Protein AF-U7MQ58-F1 (afdb_monomer_lite)

Foldseek 3Di:
DVVVVVLVVQLVVLVVQLVVLVVVQVVLVPDPDRDCVSVVSNVVSVVSNVVSVVPVD

Sequence (57 aa):
MREDLAWQAIAGFVGFFTVLSGIQAVWNIFQDEPGVVPALLFAGMLVLSFLVWRTRP

Structure (mmCIF, N/CA/C/O backbone):
data_AF-U7MQ58-F1
#
_entry.id   AF-U7MQ58-F1
#
loop_
_atom_site.group_PDB
_atom_site.id
_atom_site.type_symbol
_atom_site.label_atom_id
_atom_site.label_alt_id
_atom_site.label_comp_id
_atom_site.label_asym_id
_atom_site.label_entity_id
_atom_site.label_seq_id
_atom_site.pdbx_PDB_ins_code
_atom_site.Cartn_x
_atom_site.Cartn_y
_atom_site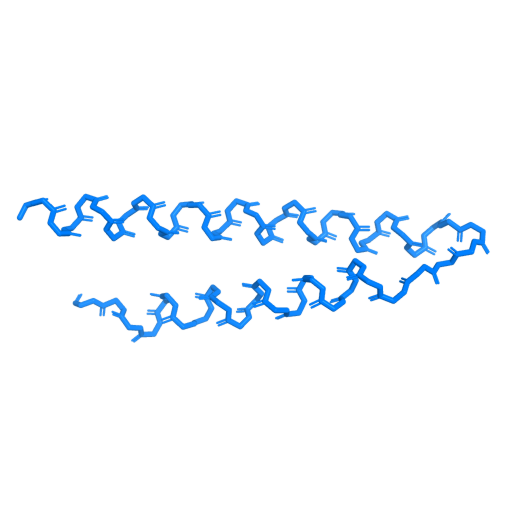.Cartn_z
_atom_site.occupancy
_atom_site.B_iso_or_equiv
_atom_site.auth_seq_id
_atom_site.auth_comp_id
_atom_site.auth_asym_id
_atom_site.auth_atom_id
_atom_site.pdbx_PDB_model_num
ATOM 1 N N . MET A 1 1 ? 16.246 3.328 -22.741 1.00 62.22 1 MET A N 1
ATOM 2 C CA . MET A 1 1 ? 16.297 4.617 -22.005 1.00 62.22 1 MET A CA 1
ATOM 3 C C . MET A 1 1 ? 14.908 5.195 -21.718 1.00 62.22 1 MET A C 1
ATOM 5 O O . MET A 1 1 ? 14.655 5.520 -20.571 1.00 62.22 1 MET A O 1
ATOM 9 N N . ARG A 1 2 ? 13.990 5.301 -22.698 1.00 73.56 2 ARG A N 1
ATOM 10 C CA . ARG A 1 2 ? 12.625 5.835 -22.462 1.00 73.56 2 ARG A CA 1
ATOM 11 C C . ARG A 1 2 ? 11.722 4.883 -21.666 1.00 73.56 2 ARG A C 1
ATOM 13 O O . ARG A 1 2 ? 11.010 5.332 -20.779 1.00 73.56 2 ARG A O 1
ATOM 20 N N . GLU A 1 3 ? 11.786 3.586 -21.964 1.00 76.19 3 GLU A N 1
ATOM 21 C CA . GLU A 1 3 ? 11.002 2.555 -21.262 1.00 76.19 3 GLU A CA 1
ATOM 22 C C . GLU A 1 3 ? 11.396 2.426 -19.790 1.00 76.19 3 GLU A C 1
ATOM 24 O O . GLU A 1 3 ? 10.529 2.319 -18.935 1.00 76.19 3 GLU A O 1
ATOM 29 N N . ASP A 1 4 ? 12.687 2.535 -19.483 1.00 83.62 4 ASP A N 1
ATOM 30 C CA . ASP A 1 4 ? 13.201 2.521 -18.109 1.00 83.62 4 ASP A CA 1
ATOM 31 C C . ASP A 1 4 ? 12.704 3.738 -17.307 1.00 83.62 4 ASP A C 1
ATOM 33 O O . ASP A 1 4 ? 12.239 3.615 -16.177 1.00 83.62 4 ASP A O 1
ATOM 37 N N . LEU A 1 5 ? 12.682 4.919 -17.936 1.00 86.00 5 LEU A N 1
ATOM 38 C CA . LEU A 1 5 ? 12.142 6.129 -17.316 1.00 86.00 5 LEU A CA 1
ATOM 39 C C . LEU A 1 5 ? 10.627 6.020 -17.069 1.00 86.00 5 LEU A C 1
ATOM 41 O O . LEU A 1 5 ? 10.145 6.400 -16.003 1.00 86.00 5 LEU A O 1
ATOM 45 N N . ALA A 1 6 ? 9.881 5.465 -18.030 1.00 88.31 6 ALA A N 1
ATOM 46 C CA . ALA A 1 6 ? 8.453 5.196 -17.871 1.00 88.31 6 ALA A CA 1
ATOM 47 C C . ALA A 1 6 ? 8.199 4.172 -16.756 1.00 88.31 6 ALA A C 1
ATOM 49 O O . ALA A 1 6 ? 7.298 4.354 -15.939 1.00 88.31 6 ALA A O 1
ATOM 50 N N . TRP A 1 7 ? 9.029 3.134 -16.674 1.00 88.06 7 TRP A N 1
ATOM 51 C CA . TRP A 1 7 ? 8.944 2.117 -15.638 1.00 88.06 7 TRP A CA 1
ATOM 52 C C . TRP A 1 7 ? 9.209 2.678 -14.240 1.00 88.06 7 TRP A C 1
ATOM 54 O O . TRP A 1 7 ? 8.440 2.430 -13.312 1.00 88.06 7 TRP A O 1
ATOM 64 N N . GLN A 1 8 ? 10.255 3.492 -14.089 1.00 89.31 8 GLN A N 1
ATOM 65 C CA . GLN A 1 8 ? 10.560 4.184 -12.836 1.00 89.31 8 GLN A CA 1
ATOM 66 C C . GLN A 1 8 ? 9.430 5.132 -12.420 1.00 89.31 8 GLN A C 1
ATOM 68 O O . GLN A 1 8 ? 9.073 5.171 -11.243 1.00 89.31 8 GLN A O 1
ATOM 73 N N . ALA A 1 9 ? 8.821 5.844 -13.372 1.00 92.69 9 ALA A N 1
ATOM 74 C CA . ALA A 1 9 ? 7.668 6.698 -13.101 1.00 92.69 9 ALA A CA 1
ATOM 75 C C . ALA A 1 9 ? 6.442 5.891 -12.639 1.00 92.69 9 ALA A C 1
ATOM 77 O O . ALA A 1 9 ? 5.806 6.271 -11.657 1.00 92.69 9 ALA A O 1
ATOM 78 N N . ILE A 1 10 ? 6.137 4.759 -13.287 1.00 92.44 10 ILE A N 1
ATOM 79 C CA . ILE A 1 10 ? 5.042 3.860 -12.884 1.00 92.44 10 ILE A CA 1
ATOM 80 C C . ILE A 1 10 ? 5.299 3.303 -11.482 1.00 92.44 10 ILE A C 1
ATOM 82 O O . ILE A 1 10 ? 4.409 3.347 -10.636 1.00 92.44 10 ILE A O 1
ATOM 86 N N . ALA A 1 11 ? 6.514 2.830 -11.205 1.00 91.62 11 ALA A N 1
ATOM 87 C CA . ALA A 1 11 ? 6.880 2.316 -9.889 1.00 91.62 11 ALA A CA 1
ATOM 88 C C . ALA A 1 11 ? 6.779 3.389 -8.796 1.00 91.62 11 ALA A C 1
ATOM 90 O O . ALA A 1 11 ? 6.224 3.125 -7.730 1.00 91.62 11 ALA A O 1
ATOM 91 N N . GLY A 1 12 ? 7.248 4.608 -9.075 1.00 93.31 12 GLY A N 1
ATOM 92 C CA . GLY A 1 12 ? 7.108 5.745 -8.167 1.00 93.31 12 GLY A CA 1
ATOM 93 C C . GLY A 1 12 ? 5.646 6.114 -7.912 1.00 93.31 12 GLY A C 1
ATOM 94 O O . GLY A 1 12 ? 5.248 6.287 -6.762 1.00 93.31 12 GLY A O 1
ATOM 95 N N . PHE A 1 13 ? 4.830 6.173 -8.967 1.00 94.94 13 PHE A N 1
ATOM 96 C CA . PHE A 1 13 ? 3.401 6.467 -8.873 1.00 94.94 13 PHE A CA 1
ATOM 97 C C . PHE A 1 13 ? 2.659 5.411 -8.047 1.00 94.94 13 PHE A C 1
ATOM 99 O O . PHE A 1 13 ? 2.003 5.744 -7.061 1.00 94.94 13 PHE A O 1
ATOM 106 N N . VAL A 1 14 ? 2.799 4.132 -8.404 1.00 94.69 14 VAL A N 1
ATOM 107 C CA . VAL A 1 14 ? 2.125 3.025 -7.712 1.00 94.69 14 VAL A CA 1
ATOM 108 C C . VAL A 1 14 ? 2.572 2.957 -6.251 1.00 94.69 14 VAL A C 1
ATOM 110 O O . VAL A 1 14 ? 1.726 2.843 -5.365 1.00 94.69 14 VAL A O 1
ATOM 113 N N . GLY A 1 15 ? 3.868 3.116 -5.970 1.00 94.25 15 GLY A N 1
ATOM 114 C CA . GLY A 1 15 ? 4.384 3.157 -4.602 1.00 94.25 15 GLY A CA 1
ATOM 115 C C . GLY A 1 15 ? 3.801 4.313 -3.784 1.00 94.25 15 GLY A C 1
ATOM 116 O O . GLY A 1 15 ? 3.310 4.101 -2.676 1.00 94.25 15 GLY A O 1
ATOM 117 N N . PHE A 1 16 ? 3.777 5.526 -4.342 1.00 95.94 16 PHE A N 1
ATOM 118 C CA . PHE A 1 16 ? 3.219 6.701 -3.671 1.00 95.94 16 PHE A CA 1
ATOM 119 C C . PHE A 1 16 ? 1.728 6.531 -3.340 1.00 95.94 16 PHE A C 1
ATOM 121 O O . PHE A 1 16 ? 1.315 6.734 -2.197 1.00 95.94 16 PHE A O 1
ATOM 128 N N . PHE A 1 17 ? 0.921 6.087 -4.307 1.00 95.56 17 PHE A N 1
ATOM 129 C CA . PHE A 1 17 ? -0.509 5.848 -4.091 1.00 95.56 17 PHE A CA 1
ATOM 130 C C . PHE A 1 17 ? -0.785 4.664 -3.156 1.00 95.56 17 PHE A C 1
ATOM 132 O O . PHE A 1 17 ? -1.776 4.676 -2.424 1.00 95.56 17 PHE A O 1
ATOM 139 N N . THR A 1 18 ? 0.107 3.674 -3.103 1.00 95.75 18 THR A N 1
ATOM 140 C CA . THR A 1 18 ? 0.042 2.593 -2.108 1.00 95.75 18 THR A CA 1
ATOM 141 C C . THR A 1 18 ? 0.213 3.136 -0.695 1.00 95.75 18 THR A C 1
ATOM 143 O O . THR A 1 18 ? -0.569 2.799 0.189 1.00 95.75 18 THR A O 1
ATOM 146 N N . VAL A 1 19 ? 1.170 4.040 -0.475 1.00 96.25 19 VAL A N 1
ATOM 147 C CA . VAL A 1 19 ? 1.345 4.684 0.834 1.00 96.25 19 VAL A CA 1
ATOM 148 C C . VAL A 1 19 ? 0.137 5.553 1.185 1.00 96.25 19 VAL A C 1
ATOM 150 O O . VAL A 1 19 ? -0.397 5.425 2.285 1.00 96.25 19 VAL A O 1
ATOM 153 N N . LEU A 1 20 ? -0.343 6.390 0.257 1.00 96.06 20 LEU A N 1
ATOM 154 C CA . LEU A 1 20 ? -1.517 7.236 0.502 1.00 96.06 20 LEU A CA 1
ATOM 155 C C . LEU A 1 20 ? -2.773 6.420 0.819 1.00 96.06 20 LEU A C 1
ATOM 157 O O . LEU A 1 20 ? -3.499 6.750 1.754 1.00 96.06 20 LEU A O 1
ATOM 161 N N . SER A 1 21 ? -3.028 5.347 0.069 1.00 94.50 21 SER A N 1
ATOM 162 C CA . SER A 1 21 ? -4.160 4.456 0.344 1.00 94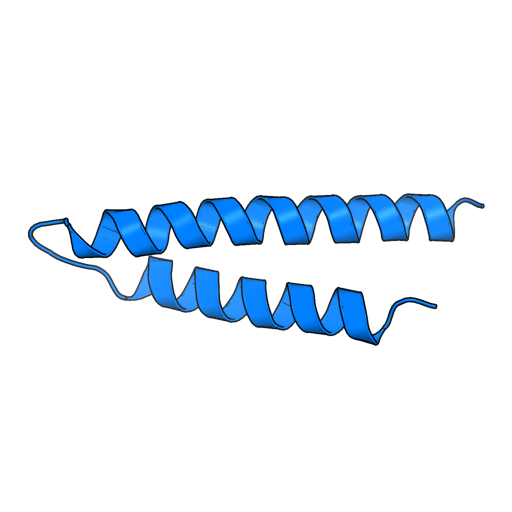.50 21 SER A CA 1
ATOM 163 C C . SER A 1 21 ? -3.997 3.716 1.671 1.00 94.50 21 SER A C 1
ATOM 165 O O . SER A 1 21 ? -4.984 3.552 2.379 1.00 94.50 21 SER A O 1
ATOM 167 N N . GLY A 1 22 ? -2.771 3.358 2.065 1.00 94.69 22 GLY A N 1
ATOM 168 C CA . GLY A 1 22 ? -2.480 2.806 3.388 1.00 94.69 22 GLY A CA 1
ATOM 169 C C . GLY A 1 22 ? -2.803 3.789 4.512 1.00 94.69 22 GLY A C 1
ATOM 170 O O . GLY A 1 22 ? -3.487 3.424 5.464 1.00 94.69 22 GLY A O 1
ATOM 171 N N . ILE A 1 23 ? -2.395 5.055 4.375 1.00 96.12 23 ILE A N 1
ATOM 172 C CA . ILE A 1 23 ? -2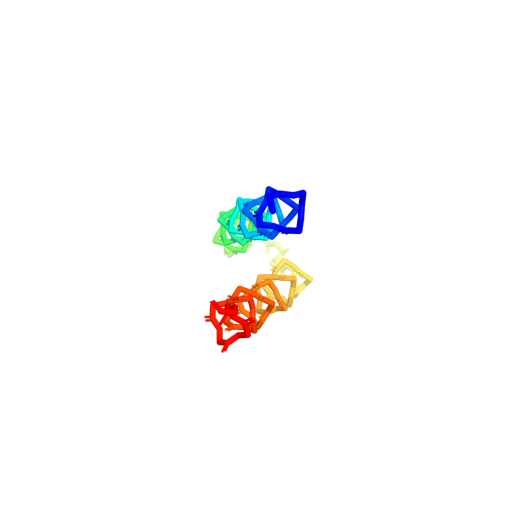.748 6.120 5.328 1.00 96.12 23 ILE A CA 1
ATOM 173 C C . ILE A 1 23 ? -4.268 6.275 5.416 1.00 96.12 23 ILE A C 1
ATOM 175 O O . ILE A 1 23 ? -4.808 6.303 6.517 1.00 96.12 23 ILE A O 1
ATOM 179 N N . GLN A 1 24 ? -4.965 6.319 4.278 1.00 93.62 24 GLN A N 1
ATOM 180 C CA . GLN A 1 24 ? -6.427 6.427 4.242 1.00 93.62 24 GLN A CA 1
ATOM 181 C C . GLN A 1 24 ? -7.113 5.215 4.882 1.00 93.62 24 GLN A C 1
ATOM 183 O O . GLN A 1 24 ? -8.083 5.378 5.615 1.00 93.62 24 GLN A O 1
ATOM 188 N N . ALA A 1 25 ? -6.611 4.001 4.645 1.00 93.56 25 ALA A N 1
ATOM 189 C CA . ALA A 1 25 ? -7.141 2.786 5.253 1.00 93.56 25 ALA A CA 1
ATOM 190 C C . ALA A 1 25 ? -6.952 2.789 6.775 1.00 93.56 25 ALA A C 1
ATOM 192 O O . ALA A 1 25 ? -7.892 2.482 7.503 1.00 93.56 25 ALA A O 1
ATOM 193 N N . VAL A 1 26 ? -5.771 3.194 7.254 1.00 95.06 26 VAL A N 1
ATOM 194 C CA . VAL A 1 26 ? -5.487 3.341 8.687 1.00 95.06 26 VAL A CA 1
ATOM 195 C C . VAL A 1 26 ? -6.372 4.423 9.302 1.00 95.06 26 VAL A C 1
ATOM 197 O O . VAL A 1 26 ? -6.996 4.184 10.328 1.00 95.06 26 VAL A O 1
ATOM 200 N N . TRP A 1 27 ? -6.487 5.585 8.659 1.00 93.69 27 TRP A N 1
ATOM 201 C CA . TRP A 1 27 ? -7.333 6.685 9.122 1.00 93.69 27 TRP A CA 1
ATOM 202 C C . TRP A 1 27 ? -8.812 6.292 9.204 1.00 93.69 27 TRP A C 1
ATOM 204 O O . TRP A 1 27 ? -9.493 6.622 10.172 1.00 93.69 27 TRP A O 1
ATOM 214 N N . ASN A 1 28 ? -9.299 5.542 8.213 1.00 93.12 28 ASN A N 1
ATOM 215 C CA . ASN A 1 28 ? -10.674 5.059 8.143 1.00 93.12 28 ASN A CA 1
ATOM 216 C C . ASN A 1 28 ? -11.045 4.126 9.308 1.00 93.12 28 ASN A C 1
ATOM 218 O O . ASN A 1 28 ? -12.197 4.121 9.718 1.00 93.12 28 ASN A O 1
ATOM 222 N N . ILE A 1 29 ? -10.091 3.376 9.874 1.00 91.50 29 ILE A N 1
ATOM 223 C CA . ILE A 1 29 ? -10.333 2.520 11.053 1.00 91.50 29 ILE A CA 1
ATOM 224 C C . ILE A 1 29 ? -10.699 3.353 12.292 1.00 91.50 29 ILE A C 1
ATOM 226 O O . ILE A 1 29 ? -11.411 2.867 13.164 1.00 91.50 29 ILE A O 1
ATOM 230 N N . PHE A 1 30 ? -10.236 4.602 12.365 1.00 94.12 30 PHE A N 1
ATOM 231 C CA . PHE A 1 30 ? -10.519 5.511 13.478 1.00 94.12 30 PHE A CA 1
ATOM 232 C C . PHE A 1 30 ? -11.766 6.381 13.259 1.00 94.12 30 PHE A C 1
ATOM 234 O O . PHE A 1 30 ? -12.024 7.268 14.069 1.00 94.12 30 PHE A O 1
ATOM 241 N N . GLN A 1 31 ? -12.507 6.184 12.165 1.00 88.56 31 GLN A N 1
ATOM 242 C CA . GLN A 1 31 ? -13.771 6.886 11.927 1.00 88.56 31 GLN A CA 1
ATOM 243 C C . GLN A 1 31 ? -14.928 6.161 12.616 1.00 88.56 31 GLN A C 1
ATOM 245 O O . GLN A 1 31 ? -14.902 4.939 12.748 1.00 88.56 31 GLN A O 1
ATOM 250 N N . ASP A 1 32 ? -15.960 6.913 13.002 1.00 85.88 32 ASP A N 1
ATOM 251 C CA . ASP A 1 32 ? -17.151 6.362 13.664 1.00 85.88 32 ASP A CA 1
ATOM 252 C C . ASP A 1 32 ? -17.899 5.346 12.778 1.00 85.88 32 ASP A C 1
ATOM 254 O O . ASP A 1 32 ? -18.444 4.360 13.273 1.00 85.88 32 ASP A O 1
ATOM 258 N N . GLU A 1 33 ? -17.863 5.541 11.455 1.00 87.00 33 GLU A N 1
ATOM 259 C CA . GLU A 1 33 ? -18.415 4.623 10.453 1.00 87.00 33 GLU A CA 1
ATOM 260 C C . GLU A 1 33 ? -17.321 4.195 9.456 1.00 87.00 33 GLU A C 1
ATOM 262 O O . GLU A 1 33 ? -17.144 4.822 8.405 1.00 87.00 33 GLU A O 1
ATOM 267 N N . PRO A 1 34 ? -16.547 3.137 9.760 1.00 84.56 34 PRO A N 1
ATOM 268 C CA . PRO A 1 34 ? -15.459 2.700 8.896 1.00 84.56 34 PRO A CA 1
ATOM 269 C C . PRO A 1 34 ? -15.996 2.096 7.591 1.00 84.56 34 PRO A C 1
ATOM 271 O O . PRO A 1 34 ? -16.692 1.079 7.580 1.00 84.56 34 PRO A O 1
ATOM 274 N N . GLY A 1 35 ? -15.615 2.687 6.458 1.00 90.75 35 GLY A N 1
ATOM 275 C CA . GLY A 1 35 ? -15.945 2.170 5.131 1.00 90.75 35 GLY A CA 1
ATOM 276 C C . GLY A 1 35 ? -15.007 1.045 4.679 1.00 90.75 35 GLY A C 1
ATOM 277 O O . GLY A 1 35 ? -13.841 0.992 5.060 1.00 90.75 35 GLY A O 1
ATOM 278 N N . VAL A 1 36 ? -15.474 0.157 3.798 1.00 91.44 36 VAL A N 1
ATOM 279 C CA . VAL A 1 36 ? -14.641 -0.940 3.248 1.00 91.44 36 VAL A CA 1
ATOM 280 C C . VAL A 1 36 ? -13.785 -0.474 2.056 1.00 91.44 36 VAL A C 1
ATOM 282 O O . VAL A 1 36 ? -12.747 -1.057 1.743 1.00 91.44 36 VAL A O 1
ATOM 285 N N . VAL A 1 37 ? -14.192 0.615 1.397 1.00 91.19 37 VAL A N 1
ATOM 286 C CA . VAL A 1 37 ? -13.561 1.133 0.171 1.00 91.19 37 VAL A CA 1
ATOM 287 C C . VAL A 1 37 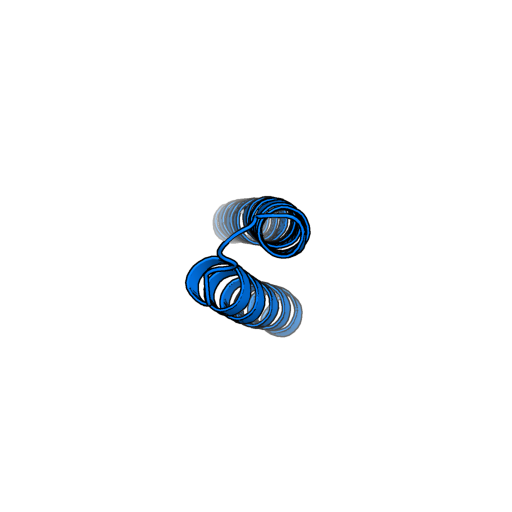? -12.071 1.468 0.349 1.00 91.19 37 VAL A C 1
ATOM 289 O O . VAL A 1 37 ? -11.283 1.027 -0.490 1.00 91.19 37 VAL A O 1
ATOM 292 N N . PRO A 1 38 ? -11.631 2.175 1.411 1.00 90.94 38 PRO A N 1
ATOM 293 C CA . PRO A 1 38 ? -10.216 2.510 1.586 1.00 90.94 38 PRO A CA 1
ATOM 294 C C . PRO A 1 38 ? -9.337 1.266 1.747 1.00 90.94 38 PRO A C 1
ATOM 296 O O . PRO A 1 38 ? -8.247 1.199 1.182 1.00 90.94 38 PRO A O 1
ATOM 299 N N . ALA A 1 39 ? -9.839 0.252 2.457 1.00 91.38 39 AL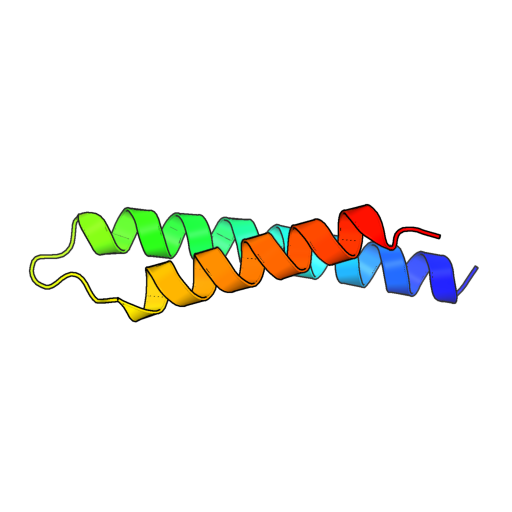A A N 1
ATOM 300 C CA . ALA A 1 39 ? -9.139 -1.013 2.653 1.00 91.38 39 ALA A CA 1
ATOM 301 C C . ALA A 1 39 ? -9.013 -1.810 1.344 1.00 91.38 39 ALA A C 1
ATOM 303 O O . ALA A 1 39 ? -7.940 -2.333 1.046 1.00 91.38 39 ALA A O 1
ATOM 304 N N . LEU A 1 40 ? -10.074 -1.860 0.528 1.00 94.25 40 LEU A N 1
ATOM 305 C CA . LEU A 1 40 ? -10.035 -2.507 -0.790 1.00 94.25 40 LEU A CA 1
ATOM 306 C C . LEU A 1 40 ? -9.088 -1.789 -1.753 1.00 94.25 40 LEU A C 1
ATOM 308 O O . LEU A 1 40 ? -8.333 -2.444 -2.472 1.00 94.25 40 LEU A O 1
ATOM 312 N N . LEU A 1 41 ? -9.093 -0.453 -1.747 1.00 93.75 41 LEU A N 1
ATOM 313 C CA . LEU A 1 41 ? -8.173 0.341 -2.556 1.00 93.75 41 LEU A CA 1
ATOM 314 C C . LEU A 1 41 ? -6.719 0.069 -2.155 1.00 93.75 41 LEU A C 1
ATOM 316 O O . LEU A 1 41 ? -5.881 -0.160 -3.025 1.00 93.75 41 LEU A O 1
ATOM 320 N N . PHE A 1 42 ? -6.430 0.034 -0.852 1.00 94.62 42 PHE A N 1
ATOM 321 C CA . PHE A 1 42 ? -5.098 -0.290 -0.350 1.00 94.62 42 PHE A CA 1
ATOM 322 C C . PHE A 1 42 ? -4.666 -1.710 -0.736 1.00 94.62 42 PHE A C 1
ATOM 324 O O . PHE A 1 42 ? -3.563 -1.896 -1.250 1.00 94.62 42 PHE A O 1
ATOM 331 N N . ALA A 1 43 ? -5.546 -2.704 -0.586 1.00 93.81 43 ALA A N 1
ATOM 332 C CA . ALA A 1 43 ? -5.272 -4.074 -1.015 1.00 93.81 43 ALA A CA 1
ATOM 333 C C . ALA A 1 43 ? -4.963 -4.153 -2.522 1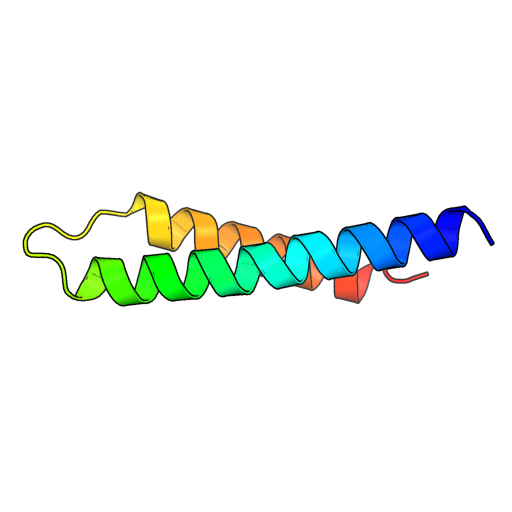.00 93.81 43 ALA A C 1
ATOM 335 O O . ALA A 1 43 ? -3.990 -4.792 -2.922 1.00 93.81 43 ALA A O 1
ATOM 336 N N . GLY A 1 44 ? -5.734 -3.453 -3.361 1.00 95.31 44 GLY A N 1
ATOM 337 C CA . GLY A 1 44 ? -5.475 -3.366 -4.800 1.00 95.31 44 GLY A CA 1
ATOM 338 C C . GLY A 1 44 ? -4.129 -2.709 -5.123 1.00 95.31 44 GLY A C 1
ATOM 339 O O . GLY A 1 44 ? -3.376 -3.214 -5.954 1.00 95.31 44 GLY A O 1
ATOM 340 N N . MET A 1 45 ? -3.784 -1.626 -4.425 1.00 95.56 45 MET A N 1
ATOM 341 C CA . MET A 1 45 ? -2.501 -0.937 -4.586 1.00 95.56 45 MET A CA 1
ATOM 342 C C . MET A 1 45 ? -1.306 -1.799 -4.159 1.00 95.56 45 MET A C 1
ATOM 344 O O . MET A 1 45 ? -0.270 -1.777 -4.824 1.00 95.56 45 MET A O 1
ATOM 348 N N . LEU A 1 46 ? -1.451 -2.629 -3.121 1.00 95.44 46 LEU A N 1
ATOM 349 C CA . LEU A 1 46 ? -0.436 -3.616 -2.740 1.00 95.44 46 LEU A CA 1
ATOM 350 C C . LEU A 1 46 ? -0.220 -4.670 -3.832 1.00 95.44 46 LEU A C 1
ATOM 352 O O . LEU A 1 46 ? 0.926 -4.992 -4.146 1.00 95.44 46 LEU A O 1
ATOM 356 N N . VAL A 1 47 ? -1.294 -5.172 -4.452 1.00 96.06 47 VAL A N 1
ATOM 357 C CA . VAL A 1 47 ? -1.190 -6.117 -5.579 1.00 96.06 47 VAL A CA 1
ATOM 358 C C . VAL A 1 47 ? -0.494 -5.463 -6.772 1.00 96.06 47 VAL A C 1
ATOM 360 O O . VAL A 1 47 ? 0.401 -6.067 -7.361 1.00 96.06 47 VAL A O 1
ATOM 363 N N . LEU A 1 48 ? -0.849 -4.220 -7.108 1.00 92.94 48 LEU A N 1
ATOM 364 C CA . LEU A 1 48 ? -0.188 -3.471 -8.180 1.00 92.94 48 LEU A CA 1
ATOM 365 C C . LEU A 1 48 ? 1.291 -3.225 -7.872 1.00 92.94 48 LEU A C 1
ATOM 367 O O . LEU A 1 48 ? 2.134 -3.445 -8.737 1.00 92.94 48 LEU A O 1
ATOM 371 N N . SER A 1 49 ? 1.623 -2.841 -6.639 1.00 92.88 49 SER A N 1
ATOM 372 C CA . SER A 1 49 ? 3.009 -2.681 -6.190 1.00 92.88 49 SER A CA 1
ATOM 373 C C . SER A 1 49 ? 3.798 -3.982 -6.318 1.00 92.88 49 SER A C 1
ATOM 375 O O . SER A 1 49 ? 4.925 -3.978 -6.810 1.00 92.88 49 SER A O 1
ATOM 377 N N . PHE A 1 50 ? 3.199 -5.108 -5.923 1.00 94.00 50 PHE A N 1
ATOM 378 C CA . PHE A 1 50 ? 3.815 -6.423 -6.059 1.00 94.00 50 PHE A CA 1
ATOM 379 C C . PHE A 1 50 ? 4.042 -6.803 -7.525 1.00 94.00 50 PHE A C 1
ATOM 381 O O . PHE A 1 50 ? 5.122 -7.277 -7.870 1.00 94.00 50 PHE A O 1
ATOM 388 N N . LEU A 1 51 ? 3.057 -6.564 -8.396 1.00 92.75 51 LEU A N 1
ATOM 389 C CA . LEU A 1 51 ? 3.185 -6.813 -9.830 1.00 92.75 51 LEU A CA 1
ATOM 390 C C . LEU A 1 51 ? 4.308 -5.972 -10.431 1.00 92.75 51 LEU A C 1
ATOM 392 O O . LEU A 1 51 ? 5.184 -6.533 -11.076 1.00 92.75 51 LEU A O 1
ATOM 396 N N . VAL A 1 52 ? 4.348 -4.669 -10.144 1.00 90.44 52 VAL A N 1
ATOM 397 C CA . VAL A 1 52 ? 5.422 -3.776 -10.602 1.00 90.44 52 VAL A CA 1
ATOM 398 C C . VAL A 1 52 ? 6.785 -4.223 -10.071 1.00 90.44 52 VAL A C 1
ATOM 400 O O . VAL A 1 52 ? 7.781 -4.172 -10.781 1.00 90.44 52 VAL A O 1
ATOM 403 N N . TRP A 1 53 ? 6.876 -4.715 -8.840 1.00 87.88 53 TRP A N 1
ATOM 404 C CA . TRP A 1 53 ? 8.138 -5.270 -8.358 1.00 87.88 53 TRP A CA 1
ATOM 405 C C . TRP A 1 53 ? 8.521 -6.565 -9.091 1.00 87.88 53 TRP A C 1
ATOM 407 O O . TRP A 1 53 ? 9.683 -6.764 -9.443 1.00 87.88 53 TRP A O 1
ATOM 417 N N . ARG A 1 54 ? 7.545 -7.436 -9.368 1.00 90.38 54 ARG A N 1
ATOM 418 C CA . ARG A 1 54 ? 7.765 -8.753 -9.978 1.00 90.38 54 ARG A CA 1
ATOM 419 C C . ARG A 1 54 ? 8.060 -8.703 -11.476 1.00 90.38 54 ARG A C 1
ATOM 421 O O . ARG A 1 54 ? 8.788 -9.571 -11.963 1.00 90.38 54 ARG A O 1
ATOM 428 N N . THR A 1 55 ? 7.468 -7.756 -12.197 1.00 87.69 55 THR A N 1
ATOM 429 C CA . THR A 1 55 ? 7.615 -7.578 -13.649 1.00 87.69 55 THR A CA 1
ATOM 430 C C . THR A 1 55 ? 8.681 -6.549 -14.001 1.00 87.69 55 THR A C 1
ATOM 432 O O . THR A 1 55 ? 8.730 -6.100 -15.144 1.00 87.69 55 THR A O 1
ATOM 435 N N . ARG A 1 56 ? 9.508 -6.141 -13.028 1.00 74.69 56 ARG A N 1
ATOM 436 C CA . ARG A 1 56 ? 10.680 -5.312 -13.292 1.00 74.69 56 ARG A CA 1
ATOM 437 C C . ARG A 1 56 ? 11.543 -6.028 -14.352 1.00 74.69 56 ARG A C 1
ATOM 439 O O . ARG A 1 56 ? 11.886 -7.187 -14.107 1.00 74.69 56 ARG A O 1
ATOM 446 N N . PRO A 1 57 ? 11.805 -5.402 -15.514 1.00 61.28 57 PRO A N 1
ATOM 447 C CA . PRO A 1 57 ? 12.601 -6.009 -16.578 1.00 61.28 57 PRO A CA 1
ATOM 448 C C . PRO A 1 57 ? 14.077 -6.151 -16.194 1.00 61.28 57 PRO A C 1
ATOM 450 O O . PRO A 1 57 ? 14.534 -5.416 -15.284 1.00 61.28 57 PRO A O 1
#

Secondary structure (DSSP, 8-state):
-HHHHHHHHHHHHHHHHHHHHHHHHHHHHTSSS--SHHHHHHHHHHHHHHHHHHT--

pLDDT: mean 90.28, std 7.37, range [61.28, 96.25]

Radius of gyration: 13.75 Å; chains: 1; bounding box: 35×16×36 Å